Protein AF-E6LN19-F1 (afdb_monomer)

InterPro domains:
  IPR014942 Nucleotidyl transferase AbiEii toxin, Type IV TA system [PF08843] (14-145)

Secondary structure (DSSP, 8-state):
----EEEEEEEEETTEEEEEEEEE---PPPSS--EEEEEEPSSSSSEEEEEE--HHHHHHHHHHHHHHHGGG---HHHHHHHHHHHHHHGGG--HHHHHHHHHHHHHHHT-HHHHHTHHHHHHHHHH-HHHHHHHHHHHHH-GGGTT--HHHHHHHHHHHHGGGGGGGTT-

Solvent-accessible surface area (backbone atoms only — not comparable to full-atom values): 10007 Å² total; per-residue (Å²): 135,80,76,82,43,75,50,75,47,82,45,78,56,94,91,47,77,49,75,49,76,43,82,44,80,75,87,79,76,65,39,87,56,73,41,81,43,69,46,71,49,89,92,51,92,60,65,47,80,41,82,36,75,41,71,38,28,56,46,18,54,34,50,36,54,49,41,68,40,44,70,76,53,87,59,52,63,46,44,51,52,43,33,50,53,45,71,76,40,53,95,73,60,53,58,69,55,27,31,53,12,32,51,50,40,16,51,74,72,73,33,39,76,50,48,72,42,38,67,64,47,42,52,49,52,71,70,40,60,62,51,53,53,48,38,55,57,45,29,73,78,32,75,92,44,57,91,58,58,69,67,59,27,48,50,44,53,46,60,61,47,53,44,63,62,68,69,65,82,78,119

Sequence (171 aa):
MYEDFCASISCIFGKINANLNIDITTGDVITPKEINYFYSKILEEGTIPIMTYTIETILAEKFETISSRNITTTRARDFYDLYMIYSIYKDKIDKDILSKAIERTSKYRGSFETALQYKEIVELLRESEIPKELWKKYTQNNPYAKDVDFLDTVSIFEEIGTVLNVNDDTK

Mean predicted aligned error: 5.35 Å

Organism: NCBI:txid887325

Structure (mmCIF, N/CA/C/O backbone):
data_AF-E6LN19-F1
#
_entry.id   AF-E6LN19-F1
#
loop_
_atom_site.group_PDB
_atom_site.id
_atom_site.type_symbol
_atom_site.label_atom_id
_atom_site.label_alt_id
_atom_site.label_comp_id
_atom_site.label_asym_id
_atom_site.label_entity_id
_atom_site.label_seq_id
_atom_site.pdbx_PDB_ins_code
_atom_site.Cartn_x
_atom_site.Cartn_y
_atom_site.Cartn_z
_atom_site.occupancy
_atom_site.B_iso_or_equiv
_atom_site.auth_seq_id
_atom_site.auth_comp_id
_atom_site.auth_asym_id
_atom_site.auth_atom_id
_atom_site.pdbx_PDB_model_num
ATOM 1 N N . MET A 1 1 ? -8.555 14.736 -15.958 1.00 42.97 1 MET A N 1
ATOM 2 C CA . MET A 1 1 ? -8.215 15.679 -14.877 1.00 42.97 1 MET A CA 1
ATOM 3 C C . MET A 1 1 ? -9.266 15.435 -13.814 1.00 42.97 1 MET A C 1
ATOM 5 O O . MET A 1 1 ? -10.408 15.806 -14.040 1.00 42.97 1 MET A O 1
ATOM 9 N N . TYR A 1 2 ? -8.942 14.637 -12.798 1.00 54.69 2 TYR A N 1
ATOM 10 C CA . TYR A 1 2 ? -9.861 14.409 -11.684 1.00 54.69 2 TYR A CA 1
ATOM 11 C C . TYR A 1 2 ? -9.752 15.607 -10.742 1.00 54.69 2 TYR A C 1
ATOM 13 O O . TYR A 1 2 ? -8.650 16.110 -10.526 1.00 54.69 2 TYR A O 1
ATOM 21 N N . GLU A 1 3 ? -10.888 16.110 -10.274 1.00 61.44 3 GLU A N 1
ATOM 22 C CA . GLU A 1 3 ? -10.919 17.124 -9.225 1.00 61.44 3 GLU A CA 1
ATOM 23 C C . GLU A 1 3 ? -10.708 16.406 -7.890 1.00 61.44 3 GLU A C 1
ATOM 25 O O . GLU A 1 3 ? -11.456 15.487 -7.552 1.00 61.44 3 GLU A O 1
ATOM 30 N N . ASP A 1 4 ? -9.657 16.786 -7.166 1.00 71.94 4 ASP A N 1
ATOM 31 C CA . ASP A 1 4 ? -9.462 16.344 -5.790 1.00 71.94 4 ASP A CA 1
ATOM 32 C C . ASP A 1 4 ? -10.453 17.122 -4.919 1.00 71.94 4 ASP A C 1
ATOM 34 O O . ASP A 1 4 ? -10.362 18.348 -4.794 1.00 71.94 4 ASP A O 1
ATOM 38 N N . PHE A 1 5 ? -11.429 16.422 -4.342 1.00 87.81 5 PHE A N 1
ATOM 39 C CA . PHE A 1 5 ? -12.388 17.030 -3.426 1.00 87.81 5 PHE A CA 1
ATOM 40 C C . PHE A 1 5 ? -11.980 16.721 -1.989 1.00 87.81 5 PHE A C 1
ATOM 42 O O . PHE A 1 5 ? -11.622 15.594 -1.657 1.00 87.81 5 PHE A O 1
ATOM 49 N N . CYS A 1 6 ? -12.103 17.708 -1.108 1.00 90.25 6 CYS A N 1
ATOM 50 C CA . CYS A 1 6 ? -11.967 17.507 0.329 1.00 90.25 6 CYS A CA 1
ATOM 51 C C . CYS A 1 6 ? -13.256 17.974 1.002 1.00 90.25 6 CYS A C 1
ATOM 53 O O . CYS A 1 6 ? -13.739 19.078 0.741 1.00 90.25 6 CYS A O 1
ATOM 55 N N . ALA A 1 7 ? -13.802 17.154 1.892 1.00 93.19 7 ALA A N 1
ATOM 56 C CA . ALA A 1 7 ? -14.898 17.530 2.773 1.00 93.19 7 ALA A CA 1
ATOM 57 C C . ALA A 1 7 ? -14.389 17.621 4.215 1.00 93.19 7 ALA A C 1
ATOM 59 O O . ALA A 1 7 ? -13.534 16.844 4.632 1.00 93.19 7 ALA A O 1
ATOM 60 N N . SER A 1 8 ? -14.927 18.556 4.996 1.00 95.12 8 SER A N 1
ATOM 61 C CA . SER A 1 8 ? -14.686 18.620 6.438 1.00 95.12 8 SER A CA 1
ATOM 62 C C . SER A 1 8 ? -16.015 18.514 7.170 1.00 95.12 8 SER A C 1
ATOM 64 O O . SER A 1 8 ? -16.970 19.220 6.847 1.00 95.12 8 SER A O 1
ATOM 66 N N . ILE A 1 9 ? -16.082 17.606 8.137 1.00 94.69 9 ILE A N 1
ATOM 67 C CA . ILE A 1 9 ? -17.257 17.354 8.961 1.00 94.69 9 ILE A CA 1
ATOM 68 C C . ILE A 1 9 ? -16.928 17.787 10.384 1.00 94.69 9 ILE A C 1
ATOM 70 O O . ILE A 1 9 ? -16.082 17.186 11.048 1.00 94.69 9 ILE A O 1
ATOM 74 N N . SER A 1 10 ? -17.617 18.818 10.866 1.00 95.12 10 SER A N 1
ATOM 75 C CA . SER A 1 10 ? -17.545 19.229 12.266 1.00 95.12 10 SER A CA 1
ATOM 76 C C . SER A 1 10 ? -18.479 18.379 13.122 1.00 95.12 10 SER A C 1
ATOM 78 O O . SER A 1 10 ? -19.693 18.365 12.927 1.00 95.12 10 SER A O 1
ATOM 80 N N . CYS A 1 11 ? -17.900 17.691 14.098 1.00 93.44 11 CYS A N 1
ATOM 81 C CA . CYS A 1 11 ? -18.575 16.796 15.025 1.00 93.44 11 CYS A CA 1
ATOM 82 C C . CYS A 1 11 ? -18.567 17.403 16.432 1.00 93.44 11 CYS A C 1
ATOM 84 O O . CYS A 1 11 ? -17.505 17.720 16.975 1.00 93.44 11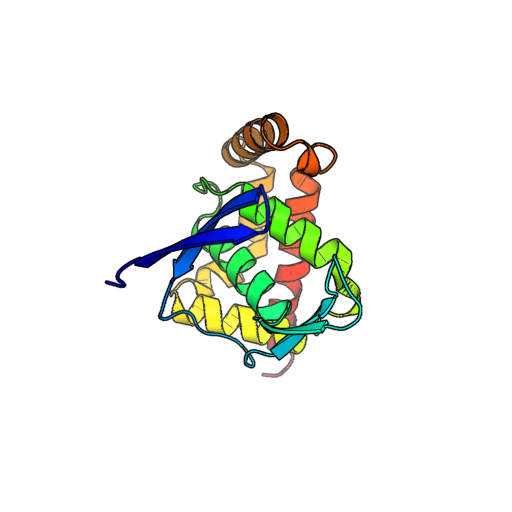 CYS A O 1
ATOM 86 N N . ILE A 1 12 ? -19.749 17.513 17.041 1.00 94.12 12 ILE A N 1
ATOM 87 C CA . ILE A 1 12 ? -19.924 17.984 18.420 1.00 94.12 12 ILE A CA 1
ATOM 88 C C . ILE A 1 12 ? -20.554 16.857 19.238 1.00 94.12 12 ILE A C 1
ATOM 90 O O . ILE A 1 12 ? -21.647 16.392 18.917 1.00 94.12 12 ILE A O 1
ATOM 94 N N . PHE A 1 13 ? -19.881 16.427 20.306 1.00 89.31 13 PHE A N 1
ATOM 95 C CA . PHE A 1 13 ? -20.401 15.427 21.241 1.00 89.31 13 PHE A CA 1
ATOM 96 C C . PHE A 1 13 ? -20.096 15.831 22.688 1.00 89.31 13 PHE A C 1
ATOM 98 O O . PHE A 1 13 ? -18.957 15.760 23.156 1.00 89.31 13 PHE A O 1
ATOM 105 N N . GLY A 1 14 ? -21.115 16.291 23.419 1.00 90.12 14 GLY A N 1
ATOM 106 C CA . GLY A 1 14 ? -20.928 16.863 24.753 1.00 90.12 14 GLY A CA 1
ATOM 107 C C . GLY A 1 14 ? -19.999 18.083 24.712 1.00 90.12 14 GLY A C 1
ATOM 108 O O . GLY A 1 14 ? -20.337 19.096 24.111 1.00 90.12 14 GLY A O 1
ATOM 109 N N . LYS A 1 15 ? -18.825 17.985 25.352 1.00 92.50 15 LYS A N 1
ATOM 110 C CA . LYS A 1 15 ? -17.769 19.021 25.312 1.00 92.50 15 LYS A CA 1
ATOM 111 C C . LYS A 1 15 ? -16.710 18.780 24.224 1.00 92.50 15 LYS A C 1
ATOM 113 O O . LYS A 1 15 ? -15.804 19.598 24.077 1.00 92.50 15 LYS A O 1
ATOM 118 N N . ILE A 1 16 ? -16.784 17.660 23.505 1.00 90.06 16 ILE A N 1
ATOM 119 C CA . ILE A 1 16 ? -15.839 17.308 22.443 1.00 90.06 16 ILE A CA 1
ATOM 120 C C . ILE A 1 16 ? -16.246 18.046 21.171 1.00 90.06 16 ILE A C 1
ATOM 122 O O . ILE A 1 16 ? -17.383 17.923 20.722 1.00 90.06 16 ILE A O 1
ATOM 126 N N . ASN A 1 17 ? -15.291 18.771 20.591 1.00 93.94 17 ASN A N 1
ATOM 127 C CA . ASN A 1 17 ? -15.396 19.372 19.268 1.00 93.94 17 ASN A CA 1
ATOM 128 C C . ASN A 1 17 ? -14.269 18.791 18.414 1.00 93.94 17 ASN A C 1
ATOM 130 O O . ASN A 1 17 ? -13.095 18.990 18.730 1.00 93.94 17 ASN A O 1
ATOM 134 N N . ALA A 1 18 ? -14.620 18.050 17.370 1.00 93.00 18 ALA A N 1
ATOM 135 C CA . ALA A 1 18 ? -13.671 17.418 16.462 1.00 93.00 18 ALA A CA 1
ATOM 136 C C . ALA A 1 18 ? -14.025 17.770 15.017 1.00 93.00 18 ALA A C 1
ATOM 138 O O . ALA A 1 18 ? -15.199 17.885 14.683 1.00 93.00 18 ALA A O 1
ATOM 139 N N . ASN A 1 19 ? -13.018 17.905 14.160 1.00 94.31 19 ASN A N 1
ATOM 140 C CA . ASN A 1 19 ? -13.214 18.025 12.719 1.00 94.31 19 ASN A CA 1
ATOM 141 C C . ASN A 1 19 ? -12.648 16.776 12.047 1.00 94.31 19 ASN A C 1
ATOM 143 O O . ASN A 1 19 ? -11.482 16.437 12.251 1.00 94.31 19 ASN A O 1
ATOM 147 N N . LEU A 1 20 ? -13.478 16.100 11.260 1.00 92.62 20 LEU A N 1
ATOM 148 C CA . LEU A 1 20 ? -13.088 14.983 10.412 1.00 92.62 20 LEU A CA 1
ATOM 149 C C . LEU A 1 20 ? -12.891 15.500 8.989 1.00 92.62 20 LEU A C 1
ATOM 151 O O . LEU A 1 20 ? -13.841 15.971 8.372 1.00 92.62 20 LEU A O 1
ATOM 155 N N . ASN A 1 21 ? -11.675 15.386 8.467 1.00 93.56 21 ASN A N 1
ATOM 156 C CA . ASN A 1 21 ? -11.390 15.690 7.069 1.00 93.56 21 ASN A CA 1
ATOM 157 C C . ASN A 1 21 ? -11.472 14.404 6.242 1.00 93.56 21 ASN A C 1
ATOM 159 O O . ASN A 1 21 ? -10.956 13.368 6.660 1.00 93.56 21 ASN A O 1
ATOM 163 N N . ILE A 1 22 ? -12.130 14.483 5.090 1.00 92.69 22 ILE A N 1
ATOM 164 C CA . ILE A 1 22 ? -12.342 13.384 4.152 1.00 92.69 22 ILE A CA 1
ATOM 165 C C . ILE A 1 22 ? -11.777 13.817 2.807 1.00 92.69 22 ILE A C 1
ATOM 167 O O . ILE A 1 22 ? -12.284 14.763 2.204 1.00 92.69 22 ILE A O 1
ATOM 171 N N . ASP A 1 23 ? -10.761 13.098 2.343 1.00 91.00 23 ASP A N 1
ATOM 172 C CA . ASP A 1 23 ? -10.263 13.212 0.978 1.00 91.00 23 ASP A CA 1
ATOM 173 C C . ASP A 1 23 ? -11.112 12.314 0.075 1.00 91.00 23 ASP A C 1
ATOM 175 O O . ASP A 1 23 ? -11.335 11.139 0.374 1.00 91.00 23 ASP A O 1
ATOM 179 N N . ILE A 1 24 ? -11.624 12.882 -1.011 1.00 90.38 24 ILE A N 1
ATOM 180 C CA . ILE A 1 24 ? -12.519 12.217 -1.951 1.00 90.38 24 ILE A CA 1
ATOM 181 C C . ILE A 1 24 ? -11.814 12.187 -3.301 1.00 90.38 24 ILE A C 1
ATOM 183 O O . ILE A 1 24 ? -11.683 13.204 -3.986 1.00 90.38 24 ILE A O 1
ATOM 187 N N . THR A 1 25 ? -11.389 10.991 -3.686 1.00 85.25 25 THR A N 1
ATOM 188 C CA . THR A 1 25 ? -10.833 10.706 -5.005 1.00 85.25 25 THR A CA 1
ATOM 189 C C . THR A 1 25 ? -11.848 9.925 -5.830 1.00 85.25 25 THR A C 1
ATOM 191 O O . THR A 1 25 ? -12.716 9.226 -5.302 1.00 85.25 25 THR A O 1
ATOM 194 N N . THR A 1 26 ? -11.777 10.065 -7.151 1.00 86.38 26 THR A N 1
ATOM 195 C CA . THR A 1 26 ? -12.638 9.321 -8.074 1.00 86.38 26 THR A CA 1
ATOM 196 C C . THR A 1 26 ? -11.813 8.738 -9.207 1.00 86.38 26 THR A C 1
ATOM 198 O O . THR A 1 26 ? -10.747 9.247 -9.547 1.00 86.38 26 THR A O 1
ATOM 201 N N . GLY A 1 27 ? -12.324 7.661 -9.798 1.00 83.69 27 GLY A N 1
ATOM 202 C CA . GLY A 1 27 ? -11.740 7.063 -10.990 1.00 83.69 27 GLY A CA 1
ATOM 203 C C . GLY A 1 27 ? -10.773 5.915 -10.742 1.00 83.69 27 GLY A C 1
ATOM 204 O O . GLY A 1 27 ? -10.419 5.275 -11.716 1.00 83.69 27 GLY A O 1
ATOM 205 N N . ASP A 1 28 ? -10.370 5.597 -9.514 1.00 85.31 28 ASP A N 1
ATOM 206 C CA . ASP A 1 28 ? -9.561 4.395 -9.283 1.00 85.31 28 ASP A CA 1
ATOM 207 C C . ASP A 1 28 ? -10.370 3.102 -9.484 1.00 85.31 28 ASP A C 1
ATOM 209 O O . ASP A 1 28 ? -11.587 3.048 -9.283 1.00 85.31 28 ASP A O 1
ATOM 213 N N . VAL A 1 29 ? -9.673 2.045 -9.910 1.00 90.69 29 VAL A N 1
ATOM 214 C CA . VAL A 1 29 ? -10.259 0.721 -10.137 1.00 90.69 29 VAL A CA 1
ATOM 215 C C . VAL A 1 29 ? -10.158 -0.100 -8.859 1.00 90.69 29 VAL A C 1
ATOM 217 O O . VAL A 1 29 ? -9.069 -0.362 -8.363 1.00 90.69 29 VAL A O 1
ATOM 220 N N . ILE A 1 30 ? -11.299 -0.581 -8.373 1.00 91.38 30 ILE A N 1
ATOM 221 C CA . ILE A 1 30 ? -11.384 -1.459 -7.203 1.00 91.38 30 ILE A CA 1
ATOM 222 C C . ILE A 1 30 ? -11.495 -2.899 -7.701 1.00 91.38 30 ILE A C 1
ATOM 224 O O . ILE A 1 30 ? -12.339 -3.196 -8.545 1.00 91.38 30 ILE A O 1
ATOM 228 N N . THR A 1 31 ? -10.651 -3.804 -7.199 1.00 91.94 31 THR A N 1
ATOM 229 C CA . THR A 1 31 ? -10.630 -5.207 -7.639 1.00 91.94 31 THR A CA 1
ATOM 230 C C . THR A 1 31 ? -10.537 -6.151 -6.441 1.00 91.94 31 THR A C 1
ATOM 232 O O . THR A 1 31 ? -9.508 -6.166 -5.769 1.00 91.94 31 THR A O 1
ATOM 235 N N . PRO A 1 32 ? -11.545 -7.009 -6.189 1.00 86.62 32 PRO A N 1
ATOM 236 C CA . PRO A 1 32 ? -12.684 -7.351 -7.050 1.00 86.62 32 PRO A CA 1
ATOM 237 C C . PRO A 1 32 ? -13.868 -6.370 -6.978 1.00 86.62 32 PRO A C 1
ATOM 239 O O . PRO A 1 32 ? -14.362 -5.942 -8.013 1.00 86.62 32 PRO A O 1
ATOM 242 N N . LYS A 1 33 ? -14.337 -6.037 -5.780 1.00 91.25 33 LYS A N 1
ATOM 243 C CA . LYS A 1 33 ? -15.332 -5.000 -5.474 1.00 91.25 33 LYS A CA 1
ATOM 244 C C . LYS A 1 33 ? -15.191 -4.649 -3.998 1.00 91.25 33 LYS A C 1
ATOM 246 O O . LYS A 1 33 ? -14.537 -5.386 -3.258 1.00 91.25 33 LYS A O 1
ATOM 251 N N . GLU A 1 34 ? -15.807 -3.563 -3.568 1.00 91.69 34 GLU A N 1
ATOM 252 C CA . GLU A 1 34 ? -15.829 -3.181 -2.166 1.00 91.69 34 GLU A CA 1
ATOM 253 C C . GLU A 1 34 ? -16.538 -4.219 -1.282 1.00 91.69 34 GLU A C 1
ATOM 255 O O . GLU A 1 34 ? -17.449 -4.942 -1.704 1.00 91.69 34 GLU A O 1
ATOM 260 N N . ILE A 1 35 ? -16.093 -4.297 -0.031 1.00 92.31 35 ILE A N 1
ATOM 261 C CA . ILE A 1 35 ? -16.621 -5.198 0.992 1.00 92.31 35 ILE A CA 1
ATOM 262 C C . ILE A 1 35 ? -17.210 -4.392 2.145 1.00 92.31 35 ILE A C 1
ATOM 264 O O . ILE A 1 35 ? -16.795 -3.268 2.405 1.00 92.31 35 ILE A O 1
ATOM 268 N N . ASN A 1 36 ? -18.163 -4.976 2.872 1.00 94.00 36 ASN A N 1
ATOM 269 C CA . ASN A 1 36 ? -18.628 -4.391 4.127 1.00 94.00 36 ASN A CA 1
ATOM 270 C C . ASN A 1 36 ? -17.683 -4.796 5.257 1.00 94.00 36 ASN A C 1
ATOM 272 O O . ASN A 1 36 ? -17.607 -5.974 5.612 1.00 94.00 36 ASN A O 1
ATOM 276 N N . TYR A 1 37 ? -17.008 -3.816 5.845 1.00 90.12 37 TYR A N 1
ATOM 277 C CA . TYR A 1 37 ? -16.260 -3.976 7.080 1.00 90.12 37 TYR A CA 1
ATOM 278 C C . TYR A 1 37 ? -17.079 -3.447 8.259 1.00 90.12 37 TYR A C 1
ATOM 280 O O . TYR A 1 37 ? -17.607 -2.337 8.228 1.00 90.12 37 TYR A O 1
ATOM 288 N N . PHE A 1 38 ? -17.185 -4.241 9.320 1.00 92.88 38 PHE A N 1
ATOM 289 C CA . PHE A 1 38 ? -17.972 -3.902 10.502 1.00 92.88 38 PHE A CA 1
ATOM 290 C C . PHE A 1 38 ? -17.045 -3.397 11.610 1.00 92.88 38 PHE A C 1
ATOM 292 O O . PHE A 1 38 ? -16.444 -4.189 12.333 1.00 92.88 38 PHE A O 1
ATOM 299 N N . TYR A 1 39 ? -16.928 -2.075 11.752 1.00 90.50 39 TYR A N 1
ATOM 300 C CA . TYR A 1 39 ? -16.121 -1.466 12.811 1.00 90.50 39 TYR A CA 1
ATOM 301 C C . TYR A 1 39 ? -16.839 -1.547 14.152 1.00 90.50 39 TYR A C 1
ATOM 303 O O . TYR A 1 39 ? -17.974 -1.088 14.272 1.00 90.50 39 TYR A O 1
ATOM 311 N N . SER A 1 40 ? -16.172 -2.082 15.172 1.00 93.12 40 SER A N 1
ATOM 312 C CA . SER A 1 40 ? -16.683 -2.055 16.542 1.00 93.12 40 SER A CA 1
ATOM 313 C C . SER A 1 40 ? -16.803 -0.621 17.042 1.00 93.12 40 SER A 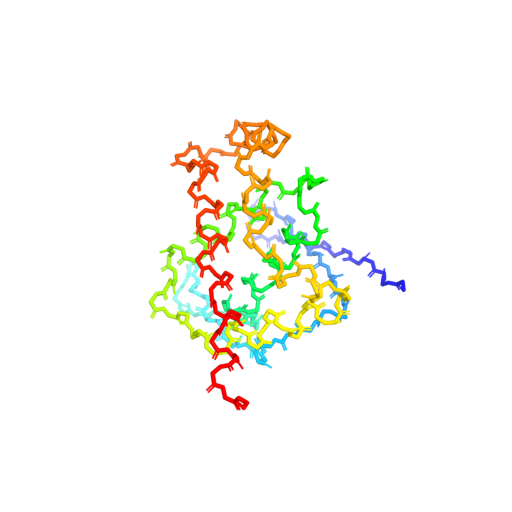C 1
ATOM 315 O O . SER A 1 40 ? -15.872 0.179 16.914 1.00 93.12 40 SER A O 1
ATOM 317 N N . LYS A 1 41 ? -17.951 -0.295 17.633 1.00 92.19 41 LYS A N 1
ATOM 318 C CA . LYS A 1 41 ? -18.150 0.987 18.305 1.00 92.19 41 LYS A CA 1
ATOM 319 C C . LYS A 1 41 ? -17.272 1.052 19.560 1.00 92.19 41 LYS A C 1
ATOM 321 O O . LYS A 1 41 ? -17.062 0.052 20.238 1.00 92.19 41 LYS A O 1
ATOM 326 N N . ILE A 1 42 ? -16.744 2.241 19.855 1.00 89.00 42 ILE A N 1
ATOM 327 C CA . ILE A 1 42 ? -15.826 2.453 20.990 1.00 89.00 42 ILE A CA 1
ATOM 328 C C . ILE A 1 42 ? -16.593 2.758 22.286 1.00 89.00 42 ILE A C 1
ATOM 330 O O . ILE A 1 42 ? -16.147 2.388 23.367 1.00 89.00 42 ILE A O 1
ATOM 334 N N . LEU A 1 43 ? -17.729 3.459 22.189 1.00 87.94 43 LEU A N 1
ATOM 335 C CA . LEU A 1 43 ? -18.464 3.983 23.350 1.00 87.94 43 LEU A CA 1
ATOM 336 C C . LEU A 1 43 ? -19.643 3.107 23.789 1.00 87.94 43 LEU A C 1
ATOM 338 O O . LEU A 1 43 ? -20.117 3.242 24.912 1.00 87.94 43 LEU A O 1
ATOM 342 N N . GLU A 1 44 ? -20.132 2.244 22.907 1.00 90.44 44 GLU A N 1
ATOM 343 C CA . GLU A 1 44 ? -21.303 1.400 23.136 1.00 90.44 44 GLU A CA 1
ATOM 344 C C . GLU A 1 44 ? -21.141 0.068 22.401 1.00 90.44 44 GLU A C 1
ATOM 346 O O . GLU A 1 44 ? -20.249 -0.082 21.565 1.00 90.44 44 GLU A O 1
ATOM 351 N N . GLU A 1 45 ? -22.007 -0.898 22.698 1.00 94.31 45 GLU A N 1
ATOM 352 C CA . GLU A 1 45 ? -22.016 -2.175 21.989 1.00 94.31 45 GLU A CA 1
ATOM 353 C C . GLU A 1 45 ? -22.513 -2.035 20.540 1.00 94.31 45 GLU A C 1
ATOM 355 O O . GLU A 1 45 ? -23.344 -1.188 20.193 1.00 94.31 45 GLU A O 1
ATOM 360 N N . GLY A 1 46 ? -22.015 -2.924 19.682 1.00 95.31 46 GLY A N 1
ATOM 361 C CA . GLY A 1 46 ? -22.417 -3.041 18.285 1.00 95.31 46 GLY A CA 1
ATOM 362 C C . GLY A 1 46 ? -21.348 -2.587 17.296 1.00 95.31 46 GLY A C 1
ATOM 363 O O . GLY A 1 46 ? -20.211 -2.270 17.654 1.00 95.31 46 GLY A O 1
ATOM 364 N N . THR A 1 47 ? -21.722 -2.582 16.018 1.00 96.56 47 THR A N 1
ATOM 365 C CA . THR A 1 47 ? -20.819 -2.275 14.907 1.00 96.56 47 THR A CA 1
ATOM 366 C C . THR A 1 47 ? -21.400 -1.222 13.970 1.00 96.56 47 THR A C 1
ATOM 368 O O . THR A 1 47 ? -22.610 -0.986 13.939 1.00 96.56 47 THR A O 1
ATOM 371 N N . ILE A 1 48 ? -20.519 -0.571 13.2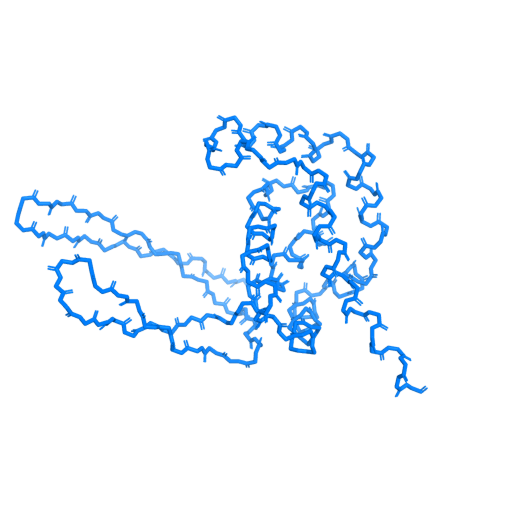17 1.00 93.94 48 ILE A N 1
ATOM 372 C CA . ILE A 1 48 ? -20.851 0.355 12.137 1.00 93.94 48 ILE A CA 1
ATOM 373 C C . ILE A 1 48 ? -20.375 -0.290 10.828 1.00 93.94 48 ILE A C 1
ATOM 375 O O . ILE A 1 48 ? -19.168 -0.508 10.681 1.00 93.94 48 ILE A O 1
ATOM 379 N N . PRO A 1 49 ? -21.282 -0.634 9.894 1.00 94.31 49 PRO A N 1
ATOM 380 C CA . PRO A 1 49 ? -20.888 -1.124 8.582 1.00 94.31 49 PRO A CA 1
ATOM 381 C C . PRO A 1 49 ? -20.316 0.026 7.750 1.00 94.31 49 PRO A C 1
ATOM 383 O O . PRO A 1 49 ? -20.953 1.068 7.596 1.00 94.31 49 PRO A O 1
ATOM 386 N N . ILE A 1 50 ? -19.120 -0.174 7.208 1.00 93.75 50 ILE A N 1
ATOM 387 C CA . ILE A 1 50 ? -18.453 0.750 6.292 1.00 93.75 50 ILE A CA 1
ATOM 388 C C . ILE A 1 50 ? -18.025 -0.044 5.061 1.00 93.75 50 ILE A C 1
ATOM 390 O O . ILE A 1 50 ? -17.447 -1.122 5.184 1.00 93.75 50 ILE A O 1
ATOM 394 N N . MET A 1 51 ? -18.310 0.485 3.873 1.00 94.19 51 MET A N 1
ATOM 395 C CA . MET A 1 51 ? -17.796 -0.082 2.629 1.00 94.19 51 MET A CA 1
ATOM 396 C C . MET A 1 51 ? -16.310 0.255 2.518 1.00 94.19 51 MET A C 1
ATOM 398 O O . MET A 1 51 ? -15.932 1.424 2.571 1.00 94.19 51 MET A O 1
ATOM 402 N N . THR A 1 52 ? -15.468 -0.765 2.392 1.00 92.44 52 THR A N 1
ATOM 403 C CA . THR A 1 52 ? -14.016 -0.618 2.285 1.00 92.44 52 THR A CA 1
ATOM 404 C C . THR A 1 52 ? -13.492 -1.372 1.077 1.00 92.44 52 THR A C 1
ATOM 406 O O . THR A 1 52 ? -14.100 -2.329 0.592 1.00 92.44 52 THR A O 1
ATOM 409 N N . TYR A 1 53 ? -12.315 -0.976 0.612 1.00 92.69 53 TYR A N 1
ATOM 410 C CA . TYR A 1 53 ? -11.561 -1.777 -0.340 1.00 92.69 53 TYR A CA 1
ATOM 411 C C . TYR A 1 53 ? -11.131 -3.103 0.292 1.00 92.69 53 TYR A C 1
ATOM 413 O O . TYR A 1 53 ? -11.051 -3.231 1.520 1.00 92.69 53 TYR A O 1
ATOM 421 N N . THR A 1 54 ? -10.860 -4.096 -0.552 1.00 94.00 54 THR A N 1
ATOM 422 C CA . THR A 1 54 ? -10.215 -5.325 -0.090 1.00 94.00 54 THR A CA 1
ATOM 423 C C . THR A 1 54 ? -8.746 -5.060 0.226 1.00 94.00 54 THR A C 1
ATOM 425 O O . THR A 1 54 ? -8.150 -4.100 -0.269 1.00 94.00 54 THR A O 1
ATOM 428 N N . ILE A 1 55 ? -8.146 -5.929 1.039 1.00 95.06 55 ILE A N 1
ATOM 429 C CA . ILE A 1 55 ? -6.723 -5.846 1.399 1.00 95.06 55 ILE A CA 1
ATOM 430 C C . ILE A 1 55 ? -5.865 -5.894 0.129 1.00 95.06 55 ILE A C 1
ATOM 432 O O . ILE A 1 55 ? -4.909 -5.135 -0.008 1.00 95.06 55 ILE A O 1
ATOM 436 N N . GLU A 1 56 ? -6.265 -6.721 -0.834 1.00 97.00 56 GLU A N 1
ATOM 437 C CA . GLU A 1 56 ? -5.616 -6.873 -2.130 1.00 97.00 56 GLU A CA 1
ATOM 438 C C . GLU A 1 56 ? -5.652 -5.590 -2.960 1.00 97.00 56 GLU A C 1
ATOM 440 O O . GLU A 1 56 ? -4.637 -5.231 -3.547 1.00 97.00 56 GLU A O 1
ATOM 445 N N . THR A 1 57 ? -6.779 -4.865 -2.979 1.00 96.50 57 THR A N 1
ATOM 446 C CA . THR A 1 57 ? -6.860 -3.566 -3.671 1.00 96.50 57 THR A CA 1
ATOM 447 C C . THR A 1 57 ? -5.920 -2.549 -3.019 1.00 96.50 57 THR A C 1
ATOM 449 O O . THR A 1 57 ? -5.163 -1.880 -3.718 1.00 96.50 57 THR A O 1
ATOM 452 N N . ILE A 1 58 ? -5.909 -2.469 -1.683 1.00 96.00 58 ILE A N 1
ATOM 453 C CA . ILE A 1 58 ? -5.051 -1.519 -0.955 1.00 96.00 58 ILE A CA 1
ATOM 454 C C . ILE A 1 58 ? -3.568 -1.817 -1.219 1.00 96.00 58 ILE A C 1
ATOM 456 O O . ILE A 1 58 ? -2.785 -0.905 -1.493 1.00 96.00 58 ILE A O 1
ATOM 460 N N . LEU A 1 59 ? -3.176 -3.094 -1.165 1.00 97.81 59 LEU A N 1
ATOM 461 C CA . LEU A 1 59 ? -1.811 -3.519 -1.472 1.00 97.81 59 LEU A CA 1
ATOM 462 C C . LEU A 1 59 ? -1.451 -3.269 -2.938 1.00 97.81 59 LEU A C 1
ATOM 464 O O . LEU A 1 59 ? -0.351 -2.795 -3.203 1.00 97.81 59 LEU A O 1
ATOM 468 N N . ALA A 1 60 ? -2.368 -3.523 -3.874 1.00 97.75 60 ALA A N 1
ATOM 469 C CA . ALA A 1 60 ? -2.154 -3.268 -5.294 1.00 97.75 60 ALA A CA 1
ATOM 470 C C . ALA A 1 60 ? -1.896 -1.785 -5.591 1.00 97.75 60 ALA A C 1
ATOM 472 O O . ALA A 1 60 ? -0.959 -1.467 -6.317 1.00 97.75 60 ALA A O 1
ATOM 473 N N . GLU A 1 61 ? -2.662 -0.867 -4.998 1.00 96.31 61 GLU A N 1
ATOM 474 C CA . GLU A 1 61 ? -2.441 0.579 -5.152 1.00 96.3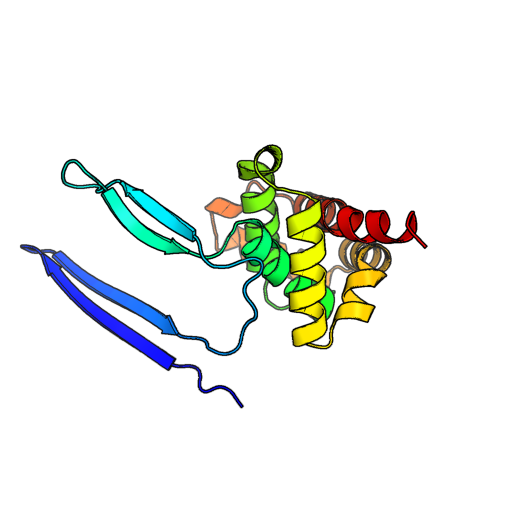1 61 GLU A CA 1
ATOM 475 C C . GLU A 1 61 ? -1.095 1.037 -4.581 1.00 96.31 61 GLU A C 1
ATOM 477 O O . GLU A 1 61 ? -0.395 1.857 -5.186 1.00 96.31 61 GLU A O 1
ATOM 482 N N . LYS A 1 62 ? -0.724 0.512 -3.408 1.00 97.56 62 LYS A N 1
ATOM 483 C CA . LYS A 1 62 ? 0.563 0.792 -2.759 1.00 97.56 62 LYS A CA 1
ATOM 484 C C . LYS A 1 62 ? 1.725 0.274 -3.607 1.00 97.56 62 LYS A C 1
ATOM 486 O O . LYS A 1 62 ? 2.668 1.020 -3.868 1.00 97.56 62 LYS A O 1
ATOM 491 N N . PHE A 1 63 ? 1.626 -0.971 -4.072 1.00 98.31 63 PHE A N 1
ATOM 492 C CA . PHE A 1 63 ? 2.609 -1.610 -4.941 1.00 98.31 63 PHE A CA 1
ATOM 493 C C . PHE A 1 63 ? 2.761 -0.856 -6.266 1.00 98.31 63 PHE A C 1
ATOM 495 O O . PHE A 1 63 ? 3.881 -0.553 -6.672 1.00 98.31 63 PHE A O 1
ATOM 502 N N . GLU A 1 64 ? 1.654 -0.484 -6.912 1.00 97.38 64 GLU A N 1
ATOM 503 C CA . GLU A 1 64 ? 1.666 0.307 -8.146 1.00 97.38 64 GLU A CA 1
ATOM 504 C C . GLU A 1 64 ? 2.363 1.652 -7.929 1.00 97.38 64 GLU A C 1
ATOM 506 O O . GLU A 1 64 ? 3.244 2.015 -8.705 1.00 97.38 64 GLU A O 1
ATOM 511 N N . THR A 1 65 ? 2.038 2.357 -6.842 1.00 96.88 65 THR A N 1
ATOM 512 C CA . THR A 1 65 ? 2.612 3.679 -6.547 1.00 96.88 65 THR A CA 1
ATOM 513 C C . THR A 1 65 ? 4.122 3.602 -6.307 1.00 96.88 65 THR A C 1
ATOM 515 O O . THR A 1 65 ? 4.871 4.469 -6.765 1.00 96.88 65 THR A O 1
ATOM 518 N N . ILE A 1 66 ? 4.585 2.576 -5.583 1.00 98.06 66 ILE A N 1
ATOM 519 C CA . ILE A 1 66 ? 6.018 2.333 -5.363 1.00 98.06 66 ILE A CA 1
ATOM 520 C C . ILE A 1 66 ? 6.697 1.964 -6.682 1.00 98.06 66 ILE A C 1
ATOM 522 O O . ILE A 1 66 ? 7.760 2.508 -6.979 1.00 98.06 66 ILE A O 1
ATOM 526 N N . SER A 1 67 ? 6.065 1.117 -7.497 1.00 97.62 67 SER A N 1
ATOM 527 C CA . SER A 1 67 ? 6.608 0.695 -8.790 1.00 97.62 67 SER A CA 1
ATOM 528 C C . SER A 1 67 ? 6.769 1.876 -9.749 1.00 97.62 67 SER A C 1
ATOM 530 O O . SER A 1 67 ? 7.842 2.087 -10.308 1.00 97.62 67 SER A O 1
ATOM 532 N N . SER A 1 68 ? 5.722 2.690 -9.908 1.00 96.56 68 SER A N 1
ATOM 533 C CA . SER A 1 68 ? 5.694 3.797 -10.868 1.00 96.56 68 SER A CA 1
ATOM 534 C C . SER A 1 68 ? 6.621 4.951 -10.487 1.00 96.56 68 SER A C 1
ATOM 536 O O . SER A 1 68 ? 7.201 5.592 -11.364 1.00 96.56 68 SER A O 1
ATOM 538 N N . ARG A 1 69 ? 6.796 5.223 -9.188 1.00 95.38 69 ARG A N 1
ATOM 539 C CA . ARG A 1 69 ? 7.693 6.289 -8.704 1.00 95.38 69 ARG A CA 1
ATOM 540 C C . ARG A 1 69 ? 9.134 5.824 -8.518 1.00 95.38 69 ARG A C 1
ATOM 542 O O . ARG A 1 69 ? 10.053 6.629 -8.698 1.00 95.38 69 ARG A O 1
ATOM 549 N N . ASN A 1 70 ? 9.335 4.561 -8.147 1.00 94.50 70 ASN A N 1
ATOM 550 C CA . ASN A 1 70 ? 10.644 3.956 -7.906 1.00 94.50 70 ASN A CA 1
ATOM 551 C C . ASN A 1 70 ? 11.524 4.861 -7.001 1.00 94.50 70 ASN A C 1
ATOM 553 O O . ASN A 1 70 ? 11.023 5.494 -6.064 1.00 94.50 70 ASN A O 1
ATOM 557 N N . ILE A 1 71 ? 12.820 4.997 -7.293 1.00 94.94 71 ILE A N 1
ATOM 558 C CA . ILE A 1 71 ? 13.785 5.801 -6.526 1.00 94.94 71 ILE A CA 1
ATOM 559 C C . ILE A 1 71 ? 13.465 7.303 -6.471 1.00 94.94 71 ILE A C 1
ATOM 561 O O . ILE A 1 71 ? 14.060 8.025 -5.675 1.00 94.94 71 ILE A O 1
ATOM 565 N N . THR A 1 72 ? 12.535 7.791 -7.299 1.00 93.50 72 THR A N 1
ATOM 566 C CA . THR A 1 72 ? 12.117 9.206 -7.327 1.00 93.50 72 THR A CA 1
ATOM 567 C C . THR A 1 72 ? 10.929 9.498 -6.406 1.00 93.50 72 THR A C 1
ATOM 569 O O . THR A 1 72 ? 10.402 10.613 -6.376 1.00 93.50 72 THR A O 1
ATOM 572 N N . THR A 1 73 ? 10.476 8.496 -5.650 1.00 93.12 73 THR A N 1
ATOM 573 C CA . THR A 1 73 ? 9.359 8.627 -4.718 1.00 93.12 73 THR A CA 1
ATOM 574 C C . THR A 1 73 ? 9.600 9.689 -3.646 1.00 93.12 73 THR A C 1
ATOM 576 O O . THR A 1 73 ? 10.692 9.855 -3.113 1.00 93.12 73 THR A O 1
ATOM 579 N N . THR A 1 74 ? 8.528 10.388 -3.283 1.00 93.50 74 THR A N 1
ATOM 580 C CA . THR A 1 74 ? 8.455 11.273 -2.111 1.00 93.50 74 THR A CA 1
ATOM 581 C C . THR A 1 74 ? 7.535 10.701 -1.030 1.00 93.50 74 THR A C 1
ATOM 583 O O . THR A 1 74 ? 7.288 11.338 -0.007 1.00 93.50 74 THR A O 1
ATOM 586 N N . ARG A 1 75 ? 7.007 9.488 -1.245 1.00 92.31 75 ARG A N 1
ATOM 587 C CA . ARG A 1 75 ? 5.922 8.892 -0.461 1.00 92.31 75 ARG A CA 1
ATOM 588 C C . ARG A 1 75 ? 6.416 7.736 0.411 1.00 92.31 75 ARG A C 1
ATOM 590 O O . ARG A 1 75 ? 5.991 6.600 0.248 1.00 92.31 75 ARG A O 1
ATOM 597 N N . ALA A 1 76 ? 7.279 8.027 1.388 1.00 95.88 76 ALA A N 1
ATOM 598 C CA . ALA A 1 76 ? 7.789 7.006 2.319 1.00 95.88 76 ALA A CA 1
ATOM 599 C C . ALA A 1 76 ? 6.688 6.231 3.064 1.00 95.88 76 ALA A C 1
ATOM 601 O O . ALA A 1 76 ? 6.865 5.052 3.353 1.00 95.88 76 ALA A O 1
ATOM 602 N N . ARG A 1 77 ? 5.536 6.865 3.325 1.00 96.75 77 ARG A N 1
ATOM 603 C CA . ARG A 1 77 ? 4.388 6.207 3.964 1.00 96.75 77 ARG A CA 1
ATOM 604 C C . ARG A 1 77 ? 3.919 4.966 3.200 1.00 96.75 77 ARG A C 1
ATOM 606 O O . ARG A 1 77 ? 3.533 3.999 3.840 1.00 96.75 77 ARG A O 1
ATOM 613 N N . ASP A 1 78 ? 3.975 4.964 1.865 1.00 97.75 78 ASP A N 1
ATOM 614 C CA . ASP A 1 78 ? 3.488 3.813 1.099 1.00 97.75 78 ASP A CA 1
ATOM 615 C C . ASP A 1 78 ? 4.318 2.546 1.374 1.00 97.75 78 ASP A C 1
ATOM 617 O O . ASP A 1 78 ? 3.742 1.464 1.421 1.00 97.75 78 ASP A O 1
ATOM 621 N N . PHE A 1 79 ? 5.626 2.671 1.644 1.00 98.00 79 PHE A N 1
ATOM 622 C CA . PHE A 1 79 ? 6.473 1.541 2.055 1.00 98.00 79 PHE A CA 1
ATOM 623 C C . PHE A 1 79 ? 6.054 0.982 3.416 1.00 98.00 79 PHE A C 1
ATOM 625 O O . PHE A 1 79 ? 5.930 -0.232 3.575 1.00 98.00 79 PHE A O 1
ATOM 632 N N . TYR A 1 80 ? 5.803 1.866 4.387 1.00 98.00 80 TYR A N 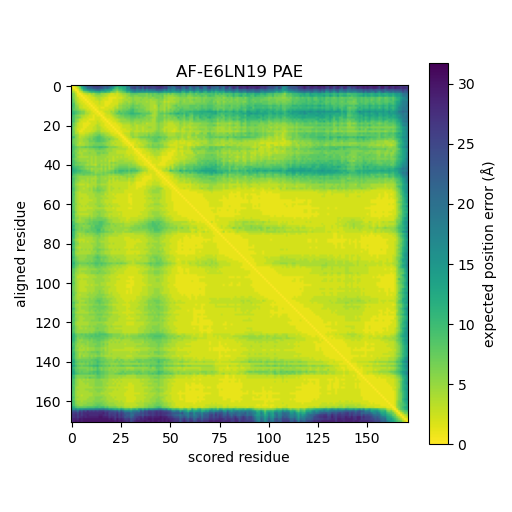1
ATOM 633 C CA . TYR A 1 80 ? 5.356 1.459 5.718 1.00 98.00 80 TYR A CA 1
ATOM 634 C C . TYR A 1 80 ? 3.995 0.772 5.664 1.00 98.00 80 TYR A C 1
ATOM 636 O O . TYR A 1 80 ? 3.831 -0.313 6.212 1.00 98.00 80 TYR A O 1
ATOM 644 N N . ASP A 1 81 ? 3.025 1.393 4.994 1.00 97.50 81 ASP A N 1
ATOM 645 C CA . ASP A 1 81 ? 1.667 0.870 4.895 1.00 97.50 81 ASP A CA 1
ATOM 646 C C . ASP A 1 81 ? 1.662 -0.492 4.189 1.00 97.50 81 ASP A C 1
ATOM 648 O O . ASP A 1 81 ? 1.002 -1.415 4.658 1.00 97.50 81 ASP A O 1
ATOM 652 N N . LEU A 1 82 ? 2.429 -0.645 3.102 1.00 97.94 82 LEU A N 1
ATOM 653 C CA . LEU A 1 82 ? 2.570 -1.919 2.396 1.00 97.94 82 LEU A CA 1
ATOM 654 C C . LEU A 1 82 ? 3.175 -2.997 3.305 1.00 97.94 82 LEU A C 1
ATOM 656 O O . LEU A 1 82 ? 2.596 -4.076 3.434 1.00 97.94 82 LEU A O 1
ATOM 660 N N . TYR A 1 83 ? 4.281 -2.684 3.990 1.00 98.25 83 TYR A N 1
ATOM 661 C CA . TYR A 1 83 ? 4.912 -3.583 4.959 1.00 98.25 83 TYR A CA 1
ATOM 662 C C . TYR A 1 83 ? 3.942 -3.998 6.069 1.00 98.25 83 TYR A C 1
ATOM 664 O O . TYR A 1 83 ? 3.789 -5.185 6.354 1.00 98.25 83 TYR A O 1
ATOM 672 N N . MET A 1 84 ? 3.272 -3.028 6.688 1.00 97.56 84 MET A N 1
ATOM 673 C CA . MET A 1 84 ? 2.402 -3.239 7.838 1.00 97.56 84 MET A CA 1
ATOM 674 C C . MET A 1 84 ? 1.165 -4.055 7.453 1.00 97.56 84 MET A C 1
ATOM 676 O O . MET A 1 84 ? 0.878 -5.064 8.098 1.00 97.56 84 MET A O 1
ATOM 680 N N . ILE A 1 85 ? 0.465 -3.668 6.381 1.00 96.94 85 ILE A N 1
ATOM 681 C CA . ILE A 1 85 ? -0.746 -4.362 5.926 1.00 96.94 85 ILE A CA 1
ATOM 682 C C . ILE A 1 85 ? -0.406 -5.803 5.559 1.00 96.94 85 ILE A C 1
ATOM 684 O O . ILE A 1 85 ? -1.075 -6.725 6.025 1.00 96.94 85 ILE A O 1
ATOM 688 N N . TYR A 1 86 ? 0.653 -6.013 4.776 1.00 97.50 86 TYR A N 1
ATOM 689 C CA . TYR A 1 86 ? 1.064 -7.360 4.407 1.00 97.50 86 TYR A CA 1
ATOM 690 C C . TYR A 1 86 ? 1.454 -8.181 5.640 1.00 97.50 86 TYR A C 1
ATOM 692 O O . TYR A 1 86 ? 0.966 -9.290 5.820 1.00 97.50 86 TYR A O 1
ATOM 700 N N . SER A 1 87 ? 2.264 -7.629 6.545 1.00 95.44 87 SER A N 1
ATOM 701 C CA . SER A 1 87 ? 2.745 -8.357 7.727 1.00 95.44 87 SER A CA 1
ATOM 702 C C . SER A 1 87 ? 1.619 -8.781 8.674 1.00 95.44 87 SER A C 1
ATOM 704 O O . SER A 1 87 ? 1.672 -9.878 9.227 1.00 95.44 87 SER A O 1
ATOM 706 N N . ILE A 1 88 ? 0.588 -7.945 8.848 1.00 95.62 88 ILE A N 1
ATOM 707 C CA . ILE A 1 88 ? -0.566 -8.251 9.709 1.00 95.62 88 ILE A CA 1
ATOM 708 C C . ILE A 1 88 ? -1.531 -9.228 9.034 1.00 95.62 88 ILE A C 1
ATOM 710 O O . ILE A 1 88 ? -2.111 -10.085 9.703 1.00 95.62 88 ILE A O 1
ATOM 714 N N . TYR A 1 89 ? -1.739 -9.088 7.724 1.00 95.12 89 TYR A N 1
ATOM 715 C CA . TYR A 1 89 ? -2.824 -9.770 7.023 1.00 95.12 89 TYR A CA 1
ATOM 716 C C . TYR A 1 89 ? -2.376 -10.852 6.043 1.00 95.12 89 TYR A C 1
ATOM 718 O O . TYR A 1 89 ? -3.245 -11.423 5.394 1.00 95.12 89 TYR A O 1
ATOM 726 N N . LYS A 1 90 ? -1.082 -11.184 5.957 1.00 94.69 90 LYS A N 1
ATOM 727 C CA . LYS A 1 90 ? -0.528 -12.156 4.993 1.00 94.69 90 LYS A CA 1
ATOM 728 C C . LYS A 1 90 ? -1.333 -13.448 4.857 1.00 94.69 90 LYS A C 1
ATOM 730 O O . LYS A 1 90 ? -1.577 -13.893 3.745 1.00 94.69 90 LYS A O 1
ATOM 735 N N . ASP A 1 91 ? -1.814 -14.003 5.968 1.00 94.19 91 ASP A N 1
ATOM 736 C CA . ASP A 1 91 ? -2.537 -15.282 5.985 1.00 94.19 91 ASP A CA 1
ATOM 737 C C . ASP A 1 91 ? -3.979 -15.163 5.456 1.00 94.19 91 ASP A C 1
ATOM 739 O O . ASP A 1 91 ? -4.664 -16.165 5.264 1.00 94.19 91 ASP A O 1
ATOM 743 N N . LYS A 1 92 ? -4.460 -13.934 5.243 1.00 93.62 92 LYS A N 1
ATOM 744 C CA . LYS A 1 92 ? -5.783 -13.611 4.693 1.00 93.62 92 LYS A CA 1
ATOM 745 C C . LYS A 1 92 ? -5.725 -13.109 3.251 1.00 93.62 92 LYS A C 1
ATOM 747 O O . LYS A 1 92 ? -6.783 -12.879 2.678 1.00 93.62 92 LYS A O 1
ATOM 752 N N . ILE A 1 93 ? -4.529 -12.896 2.703 1.00 95.38 93 ILE A N 1
ATOM 753 C CA . ILE A 1 93 ? -4.350 -12.394 1.341 1.00 95.38 93 ILE A CA 1
ATOM 754 C C . ILE A 1 93 ? -4.544 -13.548 0.366 1.00 95.38 93 ILE A C 1
ATOM 756 O O . ILE A 1 93 ? -3.813 -14.539 0.405 1.00 95.38 93 ILE A O 1
ATOM 760 N N . ASP A 1 94 ? -5.488 -13.386 -0.554 1.00 95.94 94 ASP A N 1
ATOM 761 C CA . ASP A 1 94 ? -5.611 -14.278 -1.700 1.00 95.94 94 ASP A CA 1
ATOM 762 C C . ASP A 1 94 ? -4.638 -13.828 -2.803 1.00 95.94 94 ASP A C 1
ATOM 764 O O . ASP A 1 94 ? -4.754 -12.728 -3.354 1.00 95.94 94 ASP A O 1
ATOM 768 N N . LYS A 1 95 ? -3.651 -14.677 -3.119 1.00 95.81 95 LYS A N 1
ATOM 769 C CA . LYS A 1 95 ? -2.597 -14.359 -4.097 1.00 95.81 95 LYS A CA 1
ATOM 770 C C . LYS A 1 95 ? -3.143 -14.157 -5.514 1.00 95.81 95 LYS A C 1
ATOM 772 O O . LYS A 1 95 ? -2.640 -13.285 -6.223 1.00 95.81 95 LYS A O 1
ATOM 777 N N . ASP A 1 96 ? -4.184 -14.886 -5.911 1.00 95.81 96 ASP A N 1
ATOM 778 C CA . ASP A 1 96 ? -4.787 -14.755 -7.242 1.00 95.81 96 ASP A CA 1
ATOM 779 C C . ASP A 1 96 ? -5.575 -13.448 -7.353 1.00 95.81 96 ASP A C 1
ATOM 781 O O . ASP A 1 96 ? -5.555 -12.779 -8.393 1.00 95.81 96 ASP A O 1
ATOM 785 N N . ILE A 1 97 ? -6.281 -13.064 -6.284 1.00 96.50 97 ILE A N 1
ATOM 786 C CA . ILE A 1 97 ? -6.983 -11.778 -6.220 1.00 96.50 97 ILE A CA 1
ATOM 787 C C . ILE A 1 97 ? -5.974 -10.629 -6.206 1.00 96.50 97 ILE A C 1
ATOM 789 O O . ILE A 1 97 ? -6.157 -9.671 -6.958 1.00 96.50 97 ILE A O 1
ATOM 793 N N . LEU A 1 98 ? -4.899 -10.732 -5.419 1.00 97.88 98 LEU A N 1
ATOM 794 C CA . LEU A 1 98 ? -3.837 -9.728 -5.368 1.00 97.88 98 LEU A CA 1
ATOM 795 C C . LEU A 1 98 ? -3.164 -9.543 -6.729 1.00 97.88 98 LEU A C 1
ATOM 797 O O . LEU A 1 98 ? -3.020 -8.408 -7.178 1.00 97.88 98 LEU A O 1
ATOM 801 N N . SER A 1 99 ? -2.833 -10.634 -7.424 1.00 97.81 99 SER A N 1
ATOM 802 C CA . SER A 1 99 ? -2.262 -10.587 -8.775 1.00 97.81 99 SER A CA 1
ATOM 803 C C . SER A 1 99 ? -3.176 -9.840 -9.753 1.00 97.81 99 SER A C 1
ATOM 805 O O . SER A 1 99 ? -2.754 -8.888 -10.414 1.00 97.81 99 SER A O 1
ATOM 807 N N . LYS A 1 100 ? -4.475 -10.170 -9.758 1.00 97.38 100 LYS A N 1
ATOM 808 C CA . LYS A 1 100 ? -5.481 -9.482 -10.588 1.00 97.38 100 LYS A CA 1
ATOM 809 C C . LYS A 1 100 ? -5.671 -8.016 -10.199 1.00 97.38 100 LYS A C 1
ATOM 811 O O . LYS A 1 100 ? -5.947 -7.193 -11.072 1.00 97.38 100 LYS A O 1
ATOM 816 N N . ALA A 1 101 ? -5.587 -7.690 -8.910 1.00 97.75 101 ALA A N 1
ATOM 817 C CA . ALA A 1 101 ? -5.700 -6.320 -8.427 1.00 97.75 101 ALA A CA 1
ATOM 818 C C . ALA A 1 101 ? -4.500 -5.481 -8.884 1.00 97.75 101 ALA A C 1
ATOM 820 O O . ALA A 1 101 ? -4.706 -4.417 -9.461 1.00 97.75 101 ALA A O 1
ATOM 821 N N . ILE A 1 102 ? -3.270 -5.990 -8.736 1.00 98.19 102 ILE A N 1
ATOM 822 C CA . ILE A 1 102 ? -2.054 -5.325 -9.231 1.00 98.19 102 ILE A CA 1
ATOM 823 C C . ILE A 1 102 ? -2.142 -5.116 -10.743 1.00 98.19 102 ILE A C 1
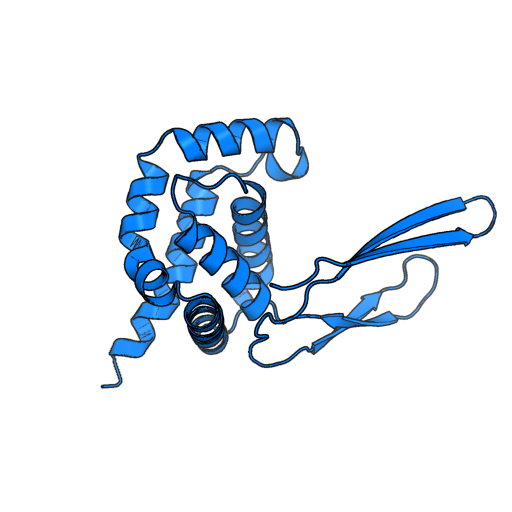ATOM 825 O O . ILE A 1 102 ? -1.920 -4.007 -11.223 1.00 98.19 102 ILE A O 1
ATOM 829 N N . GLU A 1 103 ? -2.511 -6.151 -11.501 1.00 97.38 103 GLU A N 1
ATOM 830 C CA . GLU A 1 103 ? -2.645 -6.053 -12.954 1.00 97.38 103 GLU A CA 1
ATOM 831 C C . GLU A 1 103 ? -3.637 -4.955 -13.357 1.00 97.38 103 GLU A C 1
ATOM 833 O O . GLU A 1 103 ? -3.312 -4.094 -14.177 1.00 97.38 103 GLU A O 1
ATOM 838 N N . ARG A 1 104 ? -4.847 -4.960 -12.785 1.00 96.94 104 ARG A N 1
ATOM 839 C CA . ARG A 1 104 ? -5.892 -3.994 -13.147 1.00 96.94 104 ARG A CA 1
ATOM 840 C C . ARG A 1 104 ? -5.530 -2.571 -12.745 1.00 96.94 104 ARG A C 1
ATOM 842 O O . ARG A 1 104 ? -5.676 -1.676 -13.576 1.00 96.94 104 ARG A O 1
ATOM 849 N N . THR A 1 105 ? -5.035 -2.366 -11.526 1.00 96.94 105 THR A N 1
ATOM 850 C CA . THR A 1 105 ? -4.644 -1.040 -11.032 1.00 96.94 105 THR A CA 1
ATOM 851 C C . THR A 1 105 ? -3.502 -0.461 -11.864 1.00 96.94 105 THR A C 1
ATOM 853 O O . THR A 1 105 ? -3.606 0.664 -12.355 1.00 96.94 105 THR A O 1
ATOM 856 N N . SER A 1 106 ? -2.454 -1.245 -12.124 1.00 96.94 106 SER A N 1
ATOM 857 C CA . SER A 1 106 ? -1.309 -0.789 -12.915 1.00 96.94 106 SER A CA 1
ATOM 858 C C . SER A 1 106 ? -1.660 -0.585 -14.392 1.00 96.94 106 SER A C 1
ATOM 860 O O . SER A 1 106 ? -1.197 0.376 -15.002 1.00 96.94 106 SER A O 1
ATOM 862 N N . LYS A 1 107 ? -2.517 -1.423 -14.997 1.00 96.69 107 LYS A N 1
ATOM 863 C CA . LYS A 1 107 ? -3.002 -1.187 -16.373 1.00 96.69 107 LYS A CA 1
ATOM 864 C C . LYS A 1 107 ? -3.835 0.082 -16.466 1.00 96.69 107 LYS A C 1
ATOM 866 O O . LYS A 1 107 ? -3.655 0.852 -17.405 1.00 96.69 107 LYS A O 1
ATOM 871 N N . TYR A 1 108 ? -4.711 0.314 -15.490 1.00 95.75 108 TYR A N 1
ATOM 872 C CA .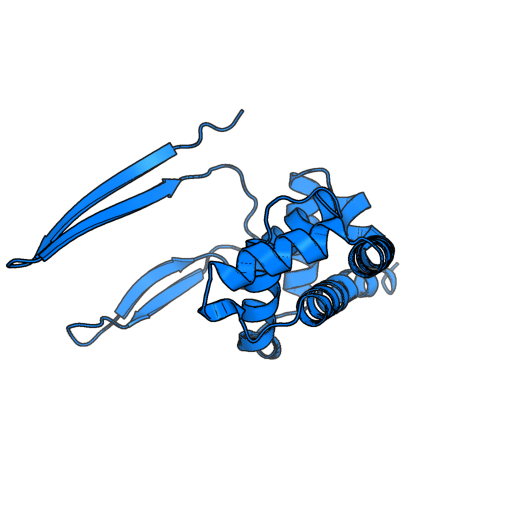 TYR A 1 108 ? -5.533 1.516 -15.439 1.00 95.75 108 TYR A CA 1
ATOM 873 C C . TYR A 1 108 ? -4.686 2.793 -15.339 1.00 95.75 108 TYR A C 1
ATOM 875 O O . TYR A 1 108 ? -4.968 3.779 -16.017 1.00 95.75 108 TYR A O 1
ATOM 883 N N . ARG A 1 109 ? -3.606 2.752 -14.549 1.00 94.38 109 ARG A N 1
ATOM 884 C CA . ARG A 1 109 ? -2.666 3.870 -14.365 1.00 94.38 109 ARG A CA 1
ATOM 885 C C . ARG A 1 109 ? -1.555 3.940 -15.424 1.00 94.38 109 ARG A C 1
ATOM 887 O O . ARG A 1 109 ? -0.764 4.878 -15.409 1.00 94.38 109 ARG A O 1
ATOM 894 N N . GLY A 1 110 ? -1.506 2.991 -16.363 1.00 96.00 110 GLY A N 1
ATOM 895 C CA . GLY A 1 110 ? -0.512 2.950 -17.443 1.00 96.00 110 GLY A CA 1
ATOM 896 C C . GLY A 1 110 ? 0.899 2.534 -17.006 1.00 96.00 110 GLY A C 1
ATOM 897 O O . GLY A 1 110 ? 1.858 2.813 -17.718 1.00 96.00 110 GLY A O 1
ATOM 898 N N . SER A 1 111 ? 1.036 1.873 -15.856 1.00 95.94 111 SER A N 1
ATOM 899 C CA . SER A 1 111 ? 2.306 1.499 -15.214 1.00 95.94 111 SER A CA 1
ATOM 900 C C . SER A 1 111 ? 2.538 -0.017 -15.138 1.00 95.94 111 SER A C 1
ATOM 902 O O . SER A 1 111 ? 3.452 -0.468 -14.453 1.00 95.94 111 SER A O 1
ATOM 904 N N . PHE A 1 112 ? 1.742 -0.828 -15.848 1.00 96.62 112 PHE A N 1
ATOM 905 C CA . PHE A 1 112 ? 1.832 -2.294 -15.774 1.00 96.62 112 PHE A CA 1
ATOM 906 C C . PHE A 1 112 ? 3.200 -2.852 -16.191 1.00 96.62 112 PHE A C 1
ATOM 908 O O . PHE A 1 112 ? 3.749 -3.683 -15.478 1.00 96.62 112 PHE A O 1
ATOM 915 N N . GLU A 1 113 ? 3.794 -2.346 -17.274 1.00 96.12 113 GLU A N 1
ATOM 916 C CA . GLU A 1 113 ? 5.138 -2.771 -17.700 1.00 96.12 113 GLU A CA 1
ATOM 917 C C . GLU A 1 113 ? 6.204 -2.449 -16.643 1.00 96.12 113 GLU A C 1
ATOM 919 O O . GLU A 1 113 ? 7.103 -3.246 -16.395 1.00 96.12 113 GLU A O 1
ATOM 924 N N . THR A 1 114 ? 6.078 -1.305 -15.964 1.00 96.12 114 THR A N 1
ATOM 925 C CA . THR A 1 114 ? 6.959 -0.941 -14.848 1.00 96.12 114 THR A CA 1
ATOM 926 C C . THR A 1 114 ? 6.736 -1.854 -13.643 1.00 96.12 114 THR A C 1
ATOM 928 O O . THR A 1 114 ? 7.696 -2.280 -13.014 1.00 96.12 114 THR A O 1
ATOM 931 N N . ALA A 1 115 ? 5.486 -2.203 -13.337 1.00 96.62 115 ALA A N 1
ATOM 932 C CA . ALA A 1 115 ? 5.149 -3.122 -12.253 1.00 96.62 115 ALA A CA 1
ATOM 933 C C . ALA A 1 115 ? 5.721 -4.539 -12.470 1.00 96.62 115 ALA A C 1
ATOM 935 O O . ALA A 1 115 ? 6.078 -5.201 -11.499 1.00 96.62 115 ALA A O 1
ATOM 936 N N . LEU A 1 116 ? 5.856 -4.999 -13.721 1.00 97.06 116 LEU A N 1
ATOM 937 C CA . LEU A 1 116 ? 6.501 -6.281 -14.043 1.00 97.06 116 LEU A CA 1
ATOM 938 C C . LEU A 1 116 ? 8.017 -6.275 -13.779 1.00 97.06 116 LEU A C 1
ATOM 940 O O . LEU A 1 116 ? 8.591 -7.327 -13.510 1.00 97.06 116 LEU A O 1
ATOM 944 N N . GLN A 1 117 ? 8.652 -5.102 -13.776 1.00 97.06 117 GLN A N 1
ATOM 945 C CA . GLN A 1 117 ? 10.084 -4.909 -13.496 1.00 97.06 117 GLN A CA 1
ATOM 946 C C . GLN A 1 117 ? 10.378 -4.789 -11.992 1.00 97.06 117 GLN A C 1
ATOM 948 O O . GLN A 1 117 ? 11.311 -4.108 -11.560 1.00 97.06 117 GLN A O 1
ATOM 953 N N . TYR A 1 118 ? 9.544 -5.403 -11.149 1.00 97.75 118 TYR A N 1
ATOM 954 C CA . TYR A 1 118 ? 9.632 -5.237 -9.700 1.00 97.75 118 TYR A CA 1
ATOM 955 C C . TYR A 1 118 ? 10.982 -5.700 -9.131 1.00 97.75 118 TYR A C 1
ATOM 957 O O . TYR A 1 118 ? 11.440 -5.134 -8.143 1.00 97.75 118 TYR A O 1
ATOM 965 N N . LYS A 1 119 ? 11.644 -6.683 -9.758 1.00 97.81 119 LYS A N 1
ATOM 966 C CA . LYS A 1 119 ? 12.970 -7.168 -9.340 1.00 97.81 119 LYS A CA 1
ATOM 967 C C . LYS A 1 119 ? 14.042 -6.108 -9.564 1.00 97.81 119 LYS A C 1
ATOM 969 O O . LYS A 1 119 ? 14.815 -5.813 -8.663 1.00 97.81 119 LYS A O 1
ATOM 974 N N . GLU A 1 120 ? 14.055 -5.482 -10.736 1.00 97.88 120 GLU A N 1
ATOM 975 C CA . GLU A 1 120 ? 14.968 -4.385 -11.054 1.00 97.88 120 GLU A CA 1
ATOM 976 C C . GLU A 1 120 ? 14.714 -3.179 -10.142 1.00 97.88 120 GLU A C 1
ATOM 978 O O . GLU A 1 120 ? 15.653 -2.537 -9.672 1.00 97.88 120 GLU A O 1
ATOM 983 N N . ILE A 1 121 ? 13.444 -2.892 -9.842 1.00 97.81 121 ILE A N 1
ATOM 984 C CA . ILE A 1 121 ? 13.056 -1.843 -8.892 1.00 97.81 121 ILE A CA 1
ATOM 985 C C . ILE A 1 121 ? 13.591 -2.155 -7.491 1.00 97.81 121 ILE A C 1
ATOM 987 O O . ILE A 1 121 ? 14.133 -1.264 -6.844 1.00 97.81 121 ILE A O 1
ATOM 991 N N . VAL A 1 122 ? 13.489 -3.402 -7.025 1.00 98.25 122 VAL A N 1
ATOM 992 C CA . VAL A 1 122 ? 14.032 -3.833 -5.727 1.00 98.25 122 VAL A CA 1
ATOM 993 C C . VAL A 1 122 ? 15.536 -3.590 -5.645 1.00 98.25 122 VAL A C 1
ATOM 995 O O . VAL A 1 122 ? 15.995 -3.006 -4.663 1.00 98.25 122 VAL A O 1
ATOM 998 N N . GLU A 1 123 ? 16.293 -3.963 -6.676 1.00 98.06 123 GLU A N 1
ATOM 999 C CA . GLU A 1 123 ? 17.739 -3.727 -6.707 1.00 98.06 123 GLU A CA 1
ATOM 1000 C C . GLU A 1 123 ? 18.059 -2.225 -6.662 1.00 98.06 123 GLU A C 1
ATOM 1002 O O . GLU A 1 123 ? 18.848 -1.780 -5.827 1.00 98.06 123 GLU A O 1
ATOM 1007 N N . LEU A 1 124 ? 17.348 -1.406 -7.444 1.00 97.75 124 LEU A N 1
ATOM 1008 C CA . LEU A 1 124 ? 17.501 0.052 -7.405 1.00 97.75 124 LEU A CA 1
ATOM 1009 C C . LEU A 1 124 ? 17.166 0.652 -6.029 1.00 97.75 124 LEU A C 1
ATOM 1011 O O . LEU A 1 124 ? 17.864 1.555 -5.563 1.00 97.75 124 LEU A O 1
ATOM 1015 N N . LEU A 1 125 ? 16.111 0.170 -5.365 1.00 97.56 125 LEU A N 1
ATOM 1016 C CA . LEU A 1 125 ? 15.721 0.619 -4.025 1.00 97.56 125 LEU A CA 1
ATOM 1017 C C . LEU A 1 125 ? 16.760 0.221 -2.965 1.00 97.56 125 LEU A C 1
ATOM 1019 O O . LEU A 1 125 ? 16.999 0.989 -2.032 1.00 97.56 125 LEU A O 1
ATOM 1023 N N . ARG A 1 126 ? 17.394 -0.951 -3.102 1.00 97.31 126 ARG A N 1
ATOM 1024 C CA . ARG A 1 126 ? 18.467 -1.424 -2.209 1.00 97.31 126 ARG A CA 1
ATOM 1025 C C . ARG A 1 126 ? 19.762 -0.637 -2.390 1.00 97.31 126 ARG A C 1
ATOM 1027 O O . ARG A 1 126 ? 20.439 -0.347 -1.402 1.00 97.31 126 ARG A O 1
ATOM 1034 N N . GLU A 1 127 ? 20.112 -0.279 -3.620 1.00 96.69 127 GLU A N 1
ATOM 1035 C CA . GLU A 1 127 ? 21.357 0.430 -3.932 1.00 96.69 127 GLU A CA 1
ATOM 1036 C C . GLU A 1 127 ? 21.263 1.939 -3.688 1.00 96.69 127 GLU A C 1
ATOM 1038 O O . GLU A 1 127 ? 22.216 2.552 -3.205 1.00 96.69 127 GLU A O 1
ATOM 1043 N N . SER A 1 128 ? 20.119 2.553 -3.995 1.00 95.69 128 SER A N 1
ATOM 1044 C CA . SER A 1 128 ? 19.959 4.004 -3.922 1.00 95.69 128 SER A CA 1
ATOM 1045 C C . SER A 1 128 ? 19.878 4.517 -2.484 1.00 95.69 128 SER A C 1
ATOM 1047 O O . SER A 1 128 ? 19.109 4.025 -1.659 1.00 95.69 128 SER A O 1
ATOM 1049 N N . GLU A 1 129 ? 20.608 5.594 -2.199 1.00 95.44 129 GLU A N 1
ATOM 1050 C CA . GLU A 1 129 ? 20.511 6.291 -0.914 1.00 95.44 129 GLU A CA 1
ATOM 1051 C C . GLU A 1 129 ? 19.276 7.202 -0.822 1.00 95.44 129 GLU A C 1
ATOM 1053 O O . GLU A 1 129 ? 18.816 7.495 0.280 1.00 95.44 129 GLU A O 1
ATOM 1058 N N . ILE A 1 130 ? 18.677 7.608 -1.951 1.00 95.25 130 ILE A N 1
ATOM 1059 C CA . ILE A 1 130 ? 17.551 8.561 -1.957 1.00 95.25 130 ILE A CA 1
ATOM 1060 C C . ILE A 1 130 ? 16.340 8.017 -1.167 1.00 95.25 130 ILE A C 1
ATOM 1062 O O . ILE A 1 130 ? 15.873 8.708 -0.252 1.00 95.25 130 ILE A O 1
ATOM 1066 N N . PRO A 1 131 ? 15.835 6.792 -1.428 1.00 95.62 131 PRO A N 1
ATOM 1067 C CA . PRO A 1 131 ? 14.720 6.233 -0.662 1.00 95.62 131 PRO A CA 1
ATOM 1068 C C . PRO A 1 131 ? 15.079 5.958 0.801 1.00 95.62 131 PRO A C 1
ATOM 1070 O O . PRO A 1 131 ? 14.242 6.159 1.680 1.00 95.62 131 PRO A O 1
ATOM 1073 N N . LYS A 1 132 ? 16.330 5.571 1.087 1.00 96.50 132 LYS A N 1
ATOM 1074 C CA . LYS A 1 132 ? 16.815 5.322 2.455 1.00 96.50 132 LYS A CA 1
ATOM 1075 C C . LYS A 1 132 ? 16.839 6.599 3.289 1.00 96.50 132 LYS A C 1
ATOM 1077 O O . LYS A 1 132 ? 16.382 6.610 4.432 1.00 96.50 132 LYS A O 1
ATOM 1082 N N . GLU A 1 133 ? 17.322 7.703 2.721 1.00 96.50 133 GLU A N 1
ATOM 1083 C CA . GLU A 1 133 ? 17.291 9.009 3.378 1.00 96.50 133 GLU A CA 1
ATOM 1084 C C . GLU A 1 133 ? 15.859 9.497 3.606 1.00 96.50 133 GLU A C 1
ATOM 1086 O O . GLU A 1 133 ? 15.548 10.040 4.672 1.00 96.50 133 GLU A O 1
ATOM 1091 N N . LEU A 1 134 ? 14.976 9.294 2.622 1.00 96.75 134 LEU A N 1
ATOM 1092 C CA . LEU A 1 134 ? 13.556 9.602 2.756 1.00 96.75 134 LEU A CA 1
ATOM 1093 C C . LEU A 1 134 ? 12.920 8.780 3.889 1.00 96.75 134 LEU A C 1
ATOM 1095 O O . LEU A 1 134 ? 12.216 9.349 4.727 1.00 96.75 134 LEU A O 1
ATOM 1099 N N . TRP A 1 135 ? 13.208 7.478 3.959 1.00 97.69 135 TRP A N 1
ATOM 1100 C CA . TRP A 1 135 ? 12.740 6.590 5.023 1.00 97.69 135 TRP A CA 1
ATOM 1101 C C . TRP A 1 135 ? 13.229 7.038 6.399 1.00 97.69 135 TRP A C 1
ATOM 1103 O O . TRP A 1 135 ? 12.431 7.190 7.322 1.00 97.69 135 TRP A O 1
ATOM 1113 N N . LYS A 1 136 ? 14.521 7.355 6.529 1.00 96.25 136 LYS A N 1
ATOM 1114 C CA . LYS A 1 136 ? 15.106 7.855 7.780 1.00 96.25 136 LYS A CA 1
ATOM 1115 C C . LYS A 1 136 ? 14.405 9.121 8.276 1.00 96.25 136 LYS A C 1
ATOM 1117 O O . LYS A 1 136 ? 14.108 9.241 9.462 1.00 96.25 136 LYS A O 1
ATOM 1122 N N . LYS A 1 137 ? 14.111 10.070 7.380 1.00 96.06 137 LYS A N 1
ATOM 1123 C CA . LYS A 1 137 ? 13.345 11.282 7.727 1.00 96.06 137 LYS A CA 1
ATOM 1124 C C . LYS A 1 137 ? 11.904 10.945 8.114 1.00 96.06 137 LYS A C 1
ATOM 1126 O O . LYS A 1 137 ? 11.342 11.563 9.017 1.00 96.06 137 LYS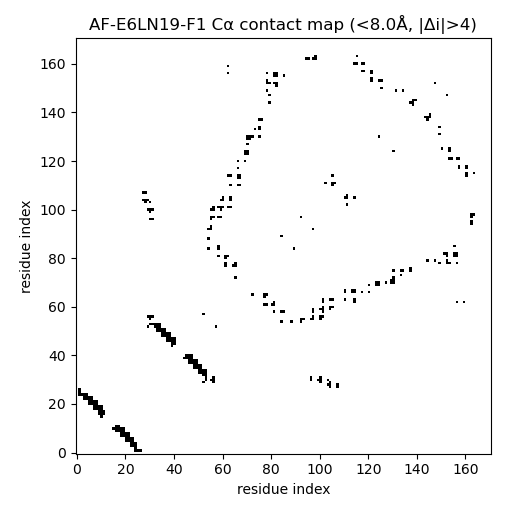 A O 1
ATOM 1131 N N . TYR A 1 138 ? 11.297 9.973 7.441 1.00 96.88 138 TYR A N 1
ATOM 1132 C CA . TYR A 1 138 ? 9.942 9.526 7.736 1.00 96.88 138 TYR A CA 1
ATOM 1133 C C . TYR A 1 138 ? 9.833 8.894 9.132 1.00 96.88 138 TYR A C 1
ATOM 1135 O O . TYR A 1 138 ? 8.990 9.335 9.913 1.00 96.88 138 TYR A O 1
ATOM 1143 N N . THR A 1 139 ? 10.707 7.953 9.499 1.00 96.56 139 THR A N 1
ATOM 1144 C CA . THR A 1 139 ? 10.670 7.270 10.809 1.00 96.56 139 THR A CA 1
ATOM 1145 C C . THR A 1 139 ? 11.009 8.194 11.982 1.00 96.56 139 THR A C 1
ATOM 1147 O O . THR A 1 139 ? 10.462 8.041 13.075 1.00 96.56 139 THR A O 1
ATOM 1150 N N . GLN A 1 140 ? 11.834 9.225 11.763 1.00 94.75 140 GLN A N 1
ATOM 1151 C CA . GLN A 1 140 ? 12.082 10.275 12.761 1.00 94.75 140 GLN A CA 1
ATOM 1152 C C . GLN A 1 140 ? 10.801 11.021 13.155 1.00 94.75 140 GLN A C 1
ATOM 1154 O O . GLN A 1 140 ? 10.586 11.293 14.337 1.00 94.75 140 GLN A O 1
ATOM 1159 N N . ASN A 1 141 ? 9.943 11.314 12.175 1.00 94.50 141 ASN A N 1
ATOM 1160 C CA . ASN A 1 141 ? 8.708 12.072 12.375 1.00 94.50 141 ASN A CA 1
ATOM 1161 C C . ASN A 1 141 ? 7.497 11.191 12.727 1.00 94.50 141 ASN A C 1
ATOM 1163 O O . ASN A 1 141 ? 6.463 11.712 13.136 1.00 94.50 141 ASN A O 1
ATOM 1167 N N . ASN A 1 142 ? 7.607 9.868 12.576 1.00 95.94 142 ASN A N 1
ATOM 1168 C CA . ASN A 1 142 ? 6.501 8.926 12.738 1.00 95.94 142 ASN A CA 1
ATOM 1169 C C . ASN A 1 142 ? 6.895 7.801 13.711 1.00 95.94 142 ASN A C 1
ATOM 1171 O O . ASN A 1 142 ? 7.443 6.786 13.281 1.00 95.94 142 ASN A O 1
ATOM 1175 N N . PRO A 1 143 ? 6.612 7.945 15.025 1.00 93.00 143 PRO A N 1
ATOM 1176 C CA . PRO A 1 143 ? 7.044 6.988 16.046 1.00 93.00 143 PRO A CA 1
ATOM 1177 C C . PRO A 1 143 ? 6.612 5.538 15.806 1.00 93.00 143 PRO A C 1
ATOM 1179 O O . PRO A 1 143 ? 7.360 4.631 16.145 1.00 93.00 143 PRO A O 1
ATOM 1182 N N . TYR A 1 144 ? 5.447 5.326 15.190 1.00 92.88 144 TYR A N 1
ATOM 1183 C CA . TYR A 1 144 ? 4.908 3.999 14.872 1.00 92.88 144 TYR A CA 1
ATOM 1184 C C . TYR A 1 144 ? 5.720 3.230 13.812 1.00 92.88 144 TYR A C 1
ATOM 1186 O O . TYR A 1 144 ? 5.541 2.025 13.664 1.00 92.88 144 TYR A O 1
ATOM 1194 N N . ALA A 1 145 ? 6.595 3.916 13.071 1.00 94.50 145 ALA A N 1
ATOM 1195 C CA . ALA A 1 145 ? 7.438 3.329 12.031 1.00 94.50 145 ALA A CA 1
ATOM 1196 C C . ALA A 1 145 ? 8.902 3.148 12.467 1.00 94.50 145 ALA A C 1
ATOM 1198 O O . ALA A 1 145 ? 9.720 2.703 11.669 1.00 94.50 145 ALA A O 1
ATOM 1199 N N . LYS A 1 146 ? 9.258 3.509 13.709 1.00 90.06 146 LYS A N 1
ATOM 1200 C CA . LYS A 1 146 ? 10.657 3.542 14.171 1.00 90.06 146 LYS A CA 1
ATOM 1201 C C . LYS A 1 146 ? 11.353 2.186 14.170 1.00 90.06 146 LYS A C 1
ATOM 1203 O O . LYS A 1 146 ? 12.551 2.147 13.918 1.00 90.06 146 LYS A O 1
ATOM 1208 N N . ASP A 1 147 ? 10.606 1.122 14.433 1.00 92.25 147 ASP A N 1
ATOM 1209 C CA . ASP A 1 147 ? 11.146 -0.234 14.563 1.00 92.25 147 ASP A CA 1
ATOM 1210 C C . ASP A 1 147 ? 11.096 -1.024 13.244 1.00 92.25 147 ASP A C 1
ATOM 1212 O O . ASP A 1 147 ? 11.317 -2.231 13.241 1.00 92.25 147 ASP A O 1
ATOM 1216 N N . VAL A 1 148 ? 10.789 -0.359 12.124 1.00 96.44 148 VAL A N 1
ATOM 1217 C CA . VAL A 1 148 ? 10.725 -0.979 10.795 1.00 96.44 148 VAL A CA 1
ATOM 1218 C C . VAL A 1 148 ? 11.936 -0.543 9.969 1.00 96.44 148 VAL A C 1
ATOM 1220 O O . VAL A 1 148 ? 12.125 0.650 9.700 1.00 96.44 148 VAL A O 1
ATOM 1223 N N . ASP A 1 149 ? 12.756 -1.509 9.549 1.00 96.69 149 ASP A N 1
ATOM 1224 C CA . ASP A 1 149 ? 13.880 -1.249 8.650 1.00 96.69 149 ASP A CA 1
ATOM 1225 C C . ASP A 1 149 ? 13.392 -1.016 7.214 1.00 96.69 149 ASP A C 1
ATOM 1227 O O . ASP A 1 149 ? 12.430 -1.631 6.749 1.00 96.69 149 ASP A O 1
ATOM 1231 N N . PHE A 1 150 ? 14.059 -0.119 6.482 1.00 97.75 150 PHE A N 1
ATOM 1232 C CA . PHE A 1 150 ? 13.688 0.159 5.095 1.00 97.75 150 PHE A CA 1
ATOM 1233 C C . PHE A 1 150 ? 13.792 -1.094 4.218 1.00 97.75 150 PHE A C 1
ATOM 1235 O O . PHE A 1 150 ? 12.909 -1.347 3.399 1.00 97.75 150 PHE A O 1
ATOM 1242 N N . LEU A 1 151 ? 14.842 -1.897 4.394 1.00 97.69 151 LEU A N 1
ATOM 1243 C CA . LEU A 1 151 ? 15.078 -3.095 3.594 1.00 97.69 151 LEU A CA 1
ATOM 1244 C C . LEU A 1 151 ? 14.037 -4.182 3.869 1.00 97.69 151 LEU A C 1
ATOM 1246 O O . LEU A 1 151 ? 13.707 -4.940 2.955 1.00 97.69 151 LEU A O 1
ATOM 1250 N N . ASP A 1 152 ? 13.454 -4.213 5.068 1.00 98.00 152 ASP A N 1
ATOM 1251 C CA . ASP A 1 152 ? 12.316 -5.085 5.359 1.00 98.00 152 ASP A CA 1
ATOM 1252 C C . ASP A 1 152 ? 11.099 -4.677 4.519 1.00 98.00 152 ASP A C 1
ATOM 1254 O O . ASP A 1 152 ? 10.433 -5.530 3.931 1.00 98.00 152 ASP A O 1
ATOM 1258 N N . THR A 1 153 ? 10.842 -3.371 4.371 1.00 98.12 153 THR A N 1
ATOM 1259 C CA . THR A 1 153 ? 9.752 -2.885 3.505 1.00 98.12 153 THR A CA 1
ATOM 1260 C C . THR A 1 153 ? 9.981 -3.229 2.032 1.00 98.12 153 THR A C 1
ATOM 1262 O O . THR A 1 153 ? 9.045 -3.637 1.344 1.00 98.12 153 THR A O 1
ATOM 1265 N N . VAL A 1 154 ? 11.228 -3.135 1.558 1.00 98.44 154 VAL A N 1
ATOM 1266 C CA . VAL A 1 154 ? 11.604 -3.508 0.185 1.00 98.44 154 VAL A CA 1
ATOM 1267 C C . VAL A 1 154 ? 11.460 -5.016 -0.028 1.00 98.44 154 VAL A C 1
ATOM 1269 O O . VAL A 1 154 ? 10.997 -5.443 -1.081 1.00 98.44 154 VAL A O 1
ATOM 1272 N N . SER A 1 155 ? 11.786 -5.827 0.978 1.00 98.38 155 SER A N 1
ATOM 1273 C CA . SER A 1 155 ? 11.626 -7.284 0.914 1.00 98.38 155 SER A CA 1
ATOM 1274 C C . SER A 1 155 ? 10.152 -7.697 0.840 1.00 98.38 155 SER A C 1
ATOM 1276 O O . SER A 1 155 ? 9.808 -8.613 0.100 1.00 98.38 155 SER A O 1
ATOM 1278 N N . ILE A 1 156 ? 9.252 -6.993 1.538 1.00 98.25 156 ILE A N 1
ATOM 1279 C CA . ILE A 1 156 ? 7.805 -7.217 1.386 1.00 98.25 156 ILE A CA 1
ATOM 1280 C C . ILE A 1 156 ? 7.306 -6.773 0.008 1.00 98.25 156 ILE A C 1
ATOM 1282 O O . ILE A 1 156 ? 6.480 -7.461 -0.590 1.00 98.25 156 ILE A O 1
ATOM 1286 N N . PHE A 1 157 ? 7.802 -5.651 -0.516 1.00 98.56 157 PHE A N 1
ATOM 1287 C CA . PHE A 1 157 ? 7.494 -5.238 -1.885 1.00 98.56 157 PHE A CA 1
ATOM 1288 C C . PHE A 1 157 ? 7.917 -6.313 -2.903 1.00 98.56 157 PHE A C 1
ATOM 1290 O O . PHE A 1 157 ? 7.131 -6.659 -3.784 1.00 98.56 157 PHE A O 1
ATOM 1297 N N . GLU A 1 158 ? 9.106 -6.898 -2.736 1.00 98.19 158 GLU A N 1
ATOM 1298 C CA . GLU A 1 158 ? 9.588 -8.014 -3.557 1.00 98.19 158 GLU A CA 1
ATOM 1299 C C . GLU A 1 158 ? 8.682 -9.250 -3.452 1.00 98.19 158 GLU A C 1
ATOM 1301 O O . GLU A 1 158 ? 8.273 -9.793 -4.479 1.00 98.19 158 GLU A O 1
ATOM 1306 N N . GLU A 1 159 ? 8.324 -9.661 -2.230 1.00 97.62 159 GLU A N 1
ATOM 1307 C CA . GLU A 1 159 ? 7.438 -10.805 -1.976 1.00 97.62 159 GLU A CA 1
ATOM 1308 C C . GLU A 1 159 ? 6.071 -10.613 -2.644 1.00 97.62 159 GLU A C 1
ATOM 1310 O O . GLU A 1 159 ? 5.574 -11.524 -3.307 1.00 97.62 159 GLU A O 1
ATOM 1315 N N . ILE A 1 160 ? 5.480 -9.418 -2.538 1.00 97.69 160 ILE A N 1
ATOM 1316 C CA . ILE A 1 160 ? 4.226 -9.086 -3.226 1.00 97.69 160 ILE A CA 1
ATOM 1317 C C . ILE A 1 160 ? 4.400 -9.204 -4.740 1.00 97.69 160 ILE A C 1
ATOM 1319 O O . ILE A 1 160 ? 3.547 -9.797 -5.394 1.00 97.69 160 ILE A O 1
ATOM 1323 N N . GLY A 1 161 ? 5.505 -8.710 -5.303 1.00 97.31 161 GLY A N 1
ATOM 1324 C CA . GLY A 1 161 ? 5.775 -8.799 -6.740 1.00 97.31 161 GLY A CA 1
ATOM 1325 C C . GLY A 1 161 ? 5.816 -10.235 -7.277 1.00 97.31 161 GLY A C 1
ATOM 1326 O O . GLY A 1 161 ? 5.478 -10.466 -8.438 1.00 97.31 161 GLY A O 1
ATOM 1327 N N . THR A 1 162 ? 6.133 -11.233 -6.443 1.00 96.69 162 THR A N 1
ATOM 1328 C CA . THR A 1 162 ? 6.187 -12.644 -6.874 1.00 96.69 162 THR A CA 1
ATOM 1329 C C . THR A 1 162 ? 4.857 -13.178 -7.408 1.00 96.69 162 THR A C 1
ATOM 1331 O O . THR A 1 162 ? 4.868 -14.067 -8.263 1.00 96.69 162 THR A O 1
ATOM 1334 N N . VAL A 1 163 ? 3.718 -12.613 -6.982 1.00 96.00 163 VAL A N 1
ATOM 1335 C CA . VAL A 1 163 ? 2.381 -13.029 -7.449 1.00 96.00 163 VAL A CA 1
ATOM 1336 C C . VAL A 1 163 ? 2.134 -12.689 -8.923 1.00 96.00 163 VAL A C 1
ATOM 1338 O O . VAL A 1 163 ? 1.185 -13.197 -9.521 1.00 96.00 163 VAL A O 1
ATOM 1341 N N . LEU A 1 164 ? 2.980 -11.847 -9.526 1.00 92.50 164 LEU A N 1
ATOM 1342 C CA . LEU A 1 164 ? 2.935 -11.528 -10.953 1.00 92.50 164 LEU A CA 1
ATOM 1343 C C . LEU A 1 164 ? 3.578 -12.622 -11.821 1.00 92.50 164 LEU A C 1
ATOM 1345 O O . LEU A 1 164 ? 3.192 -12.770 -12.976 1.00 92.50 164 LEU A O 1
ATOM 1349 N N . ASN A 1 165 ? 4.497 -13.425 -11.270 1.00 81.94 165 ASN A N 1
ATOM 1350 C CA . ASN A 1 165 ? 5.177 -14.496 -12.015 1.00 81.94 165 ASN A CA 1
ATOM 1351 C C . ASN A 1 165 ? 4.305 -15.750 -12.199 1.00 81.94 165 ASN A C 1
ATOM 1353 O O . ASN A 1 165 ? 4.574 -16.565 -13.072 1.00 81.94 165 ASN A O 1
ATOM 1357 N N . VAL A 1 166 ? 3.268 -15.924 -11.374 1.00 59.50 166 VAL A N 1
ATOM 1358 C CA . VAL A 1 166 ? 2.421 -17.134 -11.360 1.00 59.50 166 VAL A CA 1
ATOM 1359 C C . VAL A 1 166 ? 1.525 -17.227 -12.609 1.00 59.50 166 VAL A C 1
ATOM 1361 O O . VAL A 1 166 ? 1.039 -18.301 -12.950 1.00 59.50 166 VAL A O 1
ATOM 1364 N N . ASN A 1 167 ? 1.346 -16.125 -13.346 1.00 50.84 167 ASN A N 1
ATOM 1365 C CA . ASN A 1 167 ? 0.480 -16.077 -14.528 1.00 50.84 167 ASN A CA 1
ATOM 1366 C C . ASN A 1 167 ? 1.163 -16.516 -15.840 1.00 50.84 167 ASN A C 1
ATOM 1368 O O . ASN A 1 167 ? 0.474 -16.606 -16.857 1.00 50.84 167 ASN A O 1
ATOM 1372 N N . ASP A 1 168 ? 2.474 -16.791 -15.843 1.00 45.22 168 ASP A N 1
ATOM 1373 C CA . ASP A 1 168 ? 3.191 -17.261 -1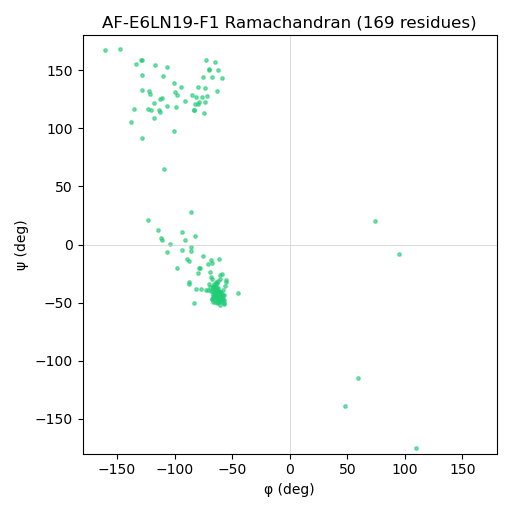7.044 1.00 45.22 168 ASP A CA 1
ATOM 1374 C C . ASP A 1 168 ? 3.152 -18.792 -17.227 1.00 45.22 168 ASP A C 1
ATOM 1376 O O . ASP A 1 168 ? 3.376 -19.279 -18.332 1.00 45.22 168 ASP A O 1
ATOM 1380 N N . ASP A 1 169 ? 2.756 -19.564 -16.206 1.00 40.41 169 ASP A N 1
ATOM 1381 C CA . ASP A 1 169 ? 2.687 -21.036 -16.282 1.00 40.41 169 ASP A CA 1
ATOM 1382 C C . ASP A 1 169 ? 1.392 -21.573 -16.937 1.00 40.41 169 ASP A C 1
ATOM 1384 O O . ASP A 1 169 ? 1.139 -22.779 -16.943 1.00 40.41 169 ASP A O 1
ATOM 1388 N N . THR A 1 170 ? 0.538 -20.701 -17.492 1.00 36.69 170 THR A N 1
ATOM 1389 C CA . THR A 1 170 ? -0.736 -21.096 -18.140 1.00 36.69 170 THR A CA 1
ATOM 1390 C C . THR A 1 170 ? -0.898 -20.657 -19.600 1.00 36.69 170 THR A C 1
ATOM 1392 O O . THR A 1 170 ? -2.024 -20.624 -20.104 1.00 36.69 170 THR A O 1
ATOM 1395 N N . LYS A 1 171 ? 0.198 -20.367 -20.313 1.00 34.91 171 LYS A N 1
ATOM 1396 C CA . LYS A 1 171 ? 0.175 -20.168 -21.774 1.00 34.91 171 LYS A CA 1
ATOM 1397 C C . LYS A 1 171 ? 0.772 -21.329 -22.556 1.00 34.91 171 LYS A C 1
ATOM 1399 O O . LYS A 1 171 ? 1.849 -21.821 -22.168 1.00 34.91 171 LYS A O 1
#

Foldseek 3Di:
DWDWDKDWDWDDDPPDTDIDIDTDTDDADAPPAWDWDWDADDPDGGTDTDTDGDLLLLLLLLLLLCLVCQLVDLCLVSLVCNLVSCVVCVVVDDLLSSLVSNCRRCVSVVNNVSLLCLVVSLVSQVPDCSSVVSNVVVCVVPVVCVPPHSNSSSVSSVVSSVSNVVVVVPD

Radius of gyration: 18.11 Å; Cα contacts (8 Å, |Δi|>4): 207; chains: 1; bounding box: 44×40×47 Å

pLDDT: mean 92.23, std 11.34, range [34.91, 98.56]